Protein AF-A0A966UY23-F1 (afdb_monomer_lite)

Structure (mmCIF, N/CA/C/O backbone):
data_AF-A0A966UY23-F1
#
_entry.id   AF-A0A966UY23-F1
#
loop_
_atom_site.group_PDB
_atom_site.id
_atom_site.type_symbol
_atom_site.label_atom_id
_atom_site.label_alt_id
_atom_site.label_comp_id
_atom_site.label_asym_id
_atom_site.label_entity_id
_atom_site.label_seq_id
_atom_site.pdbx_PDB_ins_code
_atom_site.Cartn_x
_atom_site.Cartn_y
_atom_site.Cartn_z
_atom_site.occupancy
_atom_site.B_iso_or_equiv
_atom_site.auth_seq_id
_atom_site.auth_comp_id
_atom_site.auth_asym_id
_atom_site.auth_atom_id
_atom_site.pdbx_PDB_model_num
ATOM 1 N N . MET A 1 1 ? -28.744 0.897 5.038 1.00 55.47 1 MET A N 1
ATOM 2 C CA . MET A 1 1 ? -27.790 0.365 4.036 1.00 55.47 1 MET A CA 1
ATOM 3 C C . MET A 1 1 ? -27.304 -0.983 4.530 1.00 55.47 1 MET A C 1
ATOM 5 O O . MET A 1 1 ? -26.887 -1.058 5.676 1.00 55.47 1 MET A O 1
ATOM 9 N N . ASP A 1 2 ? -27.414 -2.022 3.710 1.00 73.69 2 ASP A N 1
ATOM 10 C CA . ASP A 1 2 ? -27.136 -3.408 4.100 1.00 73.69 2 ASP A CA 1
ATOM 11 C C . ASP A 1 2 ? -25.630 -3.644 4.362 1.00 73.69 2 ASP A C 1
ATOM 13 O O . ASP A 1 2 ? -24.784 -3.240 3.555 1.00 73.69 2 ASP A O 1
ATOM 17 N N . LEU A 1 3 ? -25.277 -4.274 5.489 1.00 68.62 3 LEU A N 1
ATOM 18 C CA . LEU A 1 3 ? -23.884 -4.509 5.913 1.00 68.62 3 LEU A CA 1
ATOM 19 C C . LEU A 1 3 ? -23.113 -5.350 4.887 1.00 68.62 3 LEU A C 1
ATOM 21 O O . LEU A 1 3 ? -21.914 -5.148 4.682 1.00 68.62 3 LEU A O 1
ATOM 25 N N . ALA A 1 4 ? -23.808 -6.263 4.204 1.00 74.50 4 ALA A N 1
ATOM 26 C CA . ALA A 1 4 ? -23.240 -7.068 3.129 1.00 74.50 4 ALA A CA 1
ATOM 27 C C . ALA A 1 4 ? -22.747 -6.196 1.962 1.00 74.50 4 ALA A C 1
ATOM 29 O O . ALA A 1 4 ? -21.647 -6.405 1.451 1.00 74.50 4 ALA A O 1
ATOM 30 N N . HIS A 1 5 ? -23.506 -5.163 1.590 1.00 78.25 5 HIS A N 1
ATOM 31 C CA . HIS A 1 5 ? -23.166 -4.284 0.469 1.00 78.25 5 HIS A CA 1
ATOM 32 C C . HIS A 1 5 ? -21.881 -3.495 0.721 1.00 78.25 5 HIS A C 1
ATOM 34 O O . HIS A 1 5 ? -21.028 -3.380 -0.155 1.00 78.25 5 HIS A O 1
ATOM 40 N N . HIS A 1 6 ? -21.698 -2.989 1.944 1.00 83.62 6 HIS A N 1
ATOM 41 C CA . HIS A 1 6 ? -20.474 -2.278 2.319 1.00 83.62 6 HIS A CA 1
ATOM 42 C C . HIS A 1 6 ? -19.239 -3.193 2.257 1.00 83.62 6 HIS A C 1
ATOM 44 O O . HIS A 1 6 ? -18.178 -2.771 1.797 1.00 83.62 6 HIS A O 1
ATOM 50 N N . ARG A 1 7 ? -19.372 -4.451 2.694 1.00 88.75 7 ARG A N 1
ATOM 51 C CA . ARG A 1 7 ? -18.284 -5.441 2.668 1.00 88.75 7 ARG A CA 1
ATOM 52 C C . ARG A 1 7 ? -17.839 -5.754 1.242 1.00 88.75 7 ARG A C 1
ATOM 54 O O . ARG A 1 7 ? -16.649 -5.698 0.941 1.00 88.75 7 ARG A O 1
ATOM 61 N N . TRP A 1 8 ? -18.775 -6.058 0.349 1.00 91.06 8 TRP A N 1
ATOM 62 C CA . TRP A 1 8 ? -18.438 -6.391 -1.037 1.00 91.06 8 TRP A CA 1
ATOM 63 C C . TRP A 1 8 ? -17.900 -5.191 -1.818 1.00 91.06 8 TRP A C 1
ATOM 65 O O . TRP A 1 8 ? -16.987 -5.351 -2.623 1.00 91.06 8 TRP A O 1
ATOM 75 N N . ARG A 1 9 ? -18.378 -3.979 -1.514 1.00 92.88 9 ARG A N 1
ATOM 76 C CA . ARG A 1 9 ? -17.820 -2.740 -2.072 1.00 92.88 9 ARG A CA 1
ATOM 77 C C . ARG A 1 9 ? -16.347 -2.552 -1.717 1.00 92.88 9 ARG A C 1
ATOM 79 O O . ARG A 1 9 ? -15.557 -2.290 -2.616 1.00 92.88 9 ARG A O 1
ATOM 86 N N . SER A 1 10 ? -15.959 -2.708 -0.446 1.00 92.62 10 SER A N 1
ATOM 87 C CA . SER A 1 10 ? -14.547 -2.554 -0.059 1.00 92.62 10 SER A CA 1
ATOM 88 C C . SER A 1 10 ? -13.659 -3.618 -0.705 1.00 92.62 10 SER A C 1
ATOM 90 O O . SER A 1 10 ? -12.599 -3.284 -1.219 1.00 92.62 10 SER A O 1
ATOM 92 N N . ALA A 1 11 ? -14.128 -4.871 -0.762 1.00 94.38 11 ALA A N 1
ATOM 93 C CA . ALA A 1 11 ? -13.404 -5.958 -1.419 1.00 94.38 11 ALA A CA 1
ATOM 94 C C . ALA A 1 11 ? -13.188 -5.694 -2.918 1.00 94.38 11 ALA A C 1
ATOM 96 O O . ALA A 1 11 ? -12.072 -5.834 -3.410 1.00 94.38 11 ALA A O 1
ATOM 97 N N . GLY A 1 12 ? -14.238 -5.273 -3.632 1.00 95.62 12 GLY A N 1
ATOM 98 C CA . GLY A 1 12 ? -14.154 -4.949 -5.056 1.00 95.62 12 GLY A CA 1
ATOM 99 C C . GLY A 1 12 ? -13.216 -3.775 -5.340 1.00 95.62 12 GLY A C 1
ATOM 100 O O . GLY A 1 12 ? -12.398 -3.863 -6.252 1.00 95.62 12 GLY A O 1
ATOM 101 N N . LEU A 1 13 ? -13.280 -2.709 -4.532 1.00 96.00 13 LEU A N 1
ATOM 102 C CA . LEU A 1 13 ? -12.365 -1.567 -4.652 1.00 96.00 13 LEU A CA 1
ATOM 103 C C . LEU A 1 13 ? -10.912 -1.970 -4.390 1.00 96.00 13 LEU A C 1
ATOM 105 O O . LEU A 1 13 ? -10.030 -1.562 -5.136 1.00 96.00 13 LEU A O 1
ATOM 109 N N . TYR A 1 14 ? -10.666 -2.782 -3.363 1.00 95.62 14 TYR A N 1
ATOM 110 C CA . TYR A 1 14 ? -9.330 -3.267 -3.032 1.00 95.62 14 TYR A CA 1
ATOM 111 C C . TYR A 1 14 ? -8.746 -4.147 -4.147 1.00 95.62 14 TYR A C 1
ATOM 113 O O . TYR A 1 14 ? -7.682 -3.827 -4.671 1.00 95.62 14 TYR A O 1
ATOM 121 N N . ILE A 1 15 ? -9.462 -5.193 -4.579 1.00 95.31 15 ILE A N 1
ATOM 122 C CA . ILE A 1 15 ? -9.005 -6.081 -5.664 1.00 95.31 15 ILE A CA 1
ATOM 123 C C . ILE A 1 15 ? -8.793 -5.281 -6.955 1.00 95.31 15 ILE A C 1
ATOM 125 O O . ILE A 1 15 ? -7.756 -5.414 -7.602 1.00 95.31 15 ILE A O 1
ATOM 129 N N . GLY A 1 16 ? -9.748 -4.418 -7.316 1.00 95.12 16 GLY A N 1
ATOM 130 C CA . GLY A 1 16 ? -9.650 -3.576 -8.505 1.00 95.12 16 GLY A CA 1
ATOM 131 C C . GLY A 1 16 ? -8.449 -2.631 -8.465 1.00 95.12 16 GLY A C 1
ATOM 132 O O . GLY A 1 16 ? -7.756 -2.497 -9.469 1.00 95.12 16 GLY A O 1
ATOM 133 N N . ALA A 1 17 ? -8.157 -2.026 -7.311 1.00 94.75 17 ALA A N 1
ATOM 134 C CA . ALA A 1 17 ? -6.999 -1.153 -7.141 1.00 94.75 17 ALA A CA 1
ATOM 135 C C . ALA A 1 17 ? -5.671 -1.919 -7.266 1.00 94.75 17 ALA A C 1
ATOM 137 O O . ALA A 1 17 ? -4.762 -1.447 -7.945 1.00 94.75 17 ALA A O 1
ATOM 138 N N . VAL A 1 18 ? -5.569 -3.120 -6.683 1.00 92.56 18 VAL A N 1
ATOM 139 C CA . VAL A 1 18 ? -4.382 -3.983 -6.823 1.00 92.56 18 VAL A CA 1
ATOM 140 C C . VAL A 1 18 ? -4.138 -4.341 -8.290 1.00 92.56 18 VAL A C 1
ATOM 142 O O . VAL A 1 18 ? -3.012 -4.221 -8.777 1.00 92.56 18 VAL A O 1
ATOM 145 N N . VAL A 1 19 ? -5.184 -4.744 -9.013 1.00 91.31 19 VAL A N 1
ATOM 146 C CA . VAL A 1 19 ? -5.084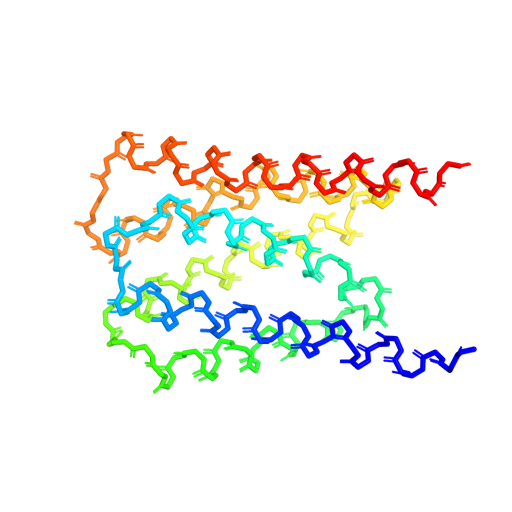 -5.077 -10.442 1.00 91.31 19 VAL A CA 1
ATOM 147 C C . VAL A 1 19 ? -4.703 -3.845 -11.262 1.00 91.31 19 VAL A C 1
ATOM 149 O O . VAL A 1 19 ? -3.785 -3.918 -12.077 1.00 91.31 19 VAL A O 1
ATOM 152 N N . LEU A 1 20 ? -5.352 -2.705 -11.008 1.00 92.31 20 LEU A N 1
ATOM 153 C CA . LEU A 1 20 ? -5.067 -1.439 -11.681 1.00 92.31 20 LEU A CA 1
ATOM 154 C C . LEU A 1 20 ? -3.598 -1.042 -11.535 1.00 92.31 20 LEU A C 1
ATOM 156 O O . LEU A 1 20 ? -2.978 -0.669 -12.523 1.00 92.31 20 LEU A O 1
ATOM 160 N N . VAL A 1 21 ? -3.038 -1.138 -10.329 1.00 91.19 21 VAL A N 1
ATOM 161 C CA . VAL A 1 21 ? -1.634 -0.796 -10.081 1.00 91.19 21 VAL A CA 1
ATOM 162 C C . VAL A 1 21 ? -0.694 -1.730 -10.832 1.00 91.19 21 VAL A C 1
ATOM 164 O O . VAL A 1 21 ? 0.218 -1.250 -11.494 1.00 91.19 21 VAL A O 1
ATOM 167 N N . ASN A 1 22 ? -0.906 -3.047 -10.770 1.00 87.69 22 ASN A N 1
ATOM 168 C CA . ASN A 1 22 ? -0.007 -4.011 -11.417 1.00 87.69 22 ASN A CA 1
ATOM 169 C C . ASN A 1 22 ? -0.043 -3.902 -12.950 1.00 87.69 22 ASN A C 1
ATOM 171 O O . ASN A 1 22 ? 0.999 -3.947 -13.611 1.00 87.69 22 ASN A O 1
ATOM 175 N N . VAL A 1 23 ? -1.234 -3.712 -13.521 1.00 87.19 23 VAL A N 1
ATOM 176 C CA . VAL A 1 23 ? -1.402 -3.467 -14.959 1.00 87.19 23 VAL A CA 1
ATOM 177 C C . VAL A 1 23 ? -0.827 -2.101 -15.337 1.00 87.19 23 VAL A C 1
ATOM 179 O O . VAL A 1 23 ? -0.069 -2.001 -16.298 1.00 87.19 23 VAL A O 1
ATOM 182 N N . GLY A 1 24 ? -1.121 -1.058 -14.560 1.00 88.69 24 GLY A N 1
ATOM 183 C CA . GLY A 1 24 ? -0.621 0.299 -14.773 1.00 88.69 24 GLY A CA 1
ATOM 184 C C . GLY A 1 24 ? 0.904 0.379 -14.769 1.00 88.69 24 GLY A C 1
ATOM 185 O O . GLY A 1 24 ? 1.489 0.927 -15.702 1.00 88.69 24 GLY A O 1
ATOM 186 N N . PHE A 1 25 ? 1.556 -0.250 -13.787 1.00 86.12 25 PHE A N 1
ATOM 187 C CA . PHE A 1 25 ? 3.014 -0.384 -13.740 1.00 86.12 25 PHE A CA 1
ATOM 188 C C . PHE A 1 25 ? 3.571 -1.125 -14.953 1.00 86.12 25 PHE A C 1
ATOM 190 O O . PHE A 1 25 ? 4.595 -0.721 -15.493 1.00 86.12 25 PHE A O 1
ATOM 197 N N . SER A 1 26 ? 2.898 -2.191 -15.396 1.00 84.38 26 SER A N 1
ATOM 198 C CA . SER A 1 26 ? 3.335 -2.971 -16.559 1.00 84.38 26 SER A CA 1
ATOM 199 C C . SER A 1 26 ? 3.242 -2.171 -17.864 1.00 84.38 26 SER A C 1
ATOM 201 O O . SER A 1 26 ? 4.089 -2.329 -18.738 1.00 84.38 26 SER A O 1
ATOM 203 N N . LEU A 1 27 ? 2.226 -1.312 -18.001 1.00 87.50 27 LEU A N 1
ATOM 204 C CA . LEU A 1 27 ? 1.985 -0.508 -19.203 1.00 87.50 27 LEU A CA 1
ATOM 205 C C . LEU A 1 27 ? 2.747 0.822 -19.210 1.00 87.50 27 LEU A C 1
ATOM 207 O O . LEU A 1 27 ? 3.014 1.382 -20.271 1.00 87.50 27 LEU A O 1
ATOM 211 N N . SER A 1 28 ? 3.028 1.393 -18.042 1.00 90.06 28 SER A N 1
ATOM 212 C CA . SER A 1 28 ? 3.625 2.727 -17.916 1.00 90.06 28 SER A CA 1
ATOM 213 C C . SER A 1 28 ? 4.573 2.811 -16.715 1.00 90.06 28 SER A C 1
ATOM 215 O O . SER A 1 28 ? 4.330 3.608 -15.802 1.00 90.06 28 SER A O 1
ATOM 217 N N . PRO A 1 29 ? 5.663 2.020 -16.697 1.00 85.69 29 PRO A N 1
ATOM 218 C CA . PRO A 1 29 ? 6.616 1.982 -15.584 1.00 85.69 29 PRO A CA 1
ATOM 219 C C . PRO A 1 29 ? 7.301 3.334 -15.329 1.00 85.69 29 PRO A C 1
ATOM 221 O O . PRO A 1 29 ? 7.671 3.640 -14.201 1.00 85.69 29 PRO A O 1
ATOM 224 N N . GLN A 1 30 ? 7.404 4.194 -16.347 1.00 88.31 30 GLN A N 1
ATOM 225 C CA . GLN A 1 30 ? 7.932 5.557 -16.232 1.00 88.31 30 GLN A CA 1
ATOM 226 C C . GLN A 1 30 ? 7.115 6.473 -15.301 1.00 88.31 30 GLN A C 1
ATOM 228 O O . GLN A 1 30 ? 7.602 7.524 -14.890 1.00 88.31 30 GLN A O 1
ATOM 233 N N . LEU A 1 31 ? 5.880 6.091 -14.957 1.00 91.00 31 LEU A N 1
ATOM 234 C CA . LEU A 1 31 ? 5.014 6.813 -14.021 1.00 91.00 31 LEU A CA 1
ATOM 235 C C . LEU A 1 31 ? 5.071 6.225 -12.599 1.00 91.00 31 LEU A C 1
ATOM 237 O O . LEU A 1 31 ? 4.091 6.309 -11.863 1.00 91.00 31 LEU A O 1
ATOM 241 N N . ASP A 1 32 ? 6.204 5.640 -12.196 1.00 86.81 32 ASP A N 1
ATOM 242 C CA . ASP A 1 32 ? 6.402 5.011 -10.876 1.00 86.81 32 ASP A CA 1
ATOM 243 C C . ASP A 1 32 ? 5.930 5.879 -9.696 1.00 86.81 32 ASP A C 1
ATOM 245 O O . ASP A 1 32 ? 5.267 5.383 -8.787 1.00 86.81 32 ASP A O 1
ATOM 249 N N . TRP A 1 33 ? 6.187 7.189 -9.733 1.00 88.31 33 TRP A N 1
ATOM 250 C CA . TRP A 1 33 ? 5.739 8.118 -8.691 1.00 88.31 33 TRP A CA 1
ATOM 251 C C . TRP A 1 33 ? 4.208 8.127 -8.530 1.00 88.31 33 TRP A C 1
ATOM 253 O O . TRP A 1 33 ? 3.697 8.164 -7.410 1.00 88.31 33 TRP A O 1
ATOM 263 N N . LEU A 1 34 ? 3.468 8.061 -9.643 1.00 93.56 34 LEU A N 1
ATOM 264 C CA . LEU A 1 34 ? 2.008 8.044 -9.660 1.00 93.56 34 LEU A CA 1
ATOM 265 C C . LEU A 1 34 ? 1.506 6.693 -9.169 1.00 93.56 34 LEU A C 1
ATOM 267 O O . LEU A 1 34 ? 0.635 6.632 -8.304 1.00 93.56 34 LEU A O 1
ATOM 271 N N . TRP A 1 35 ? 2.075 5.606 -9.684 1.00 92.50 35 TRP A N 1
ATOM 272 C CA . TRP A 1 35 ? 1.671 4.273 -9.264 1.00 92.50 35 TRP A CA 1
ATOM 273 C C . TRP A 1 35 ? 1.981 4.025 -7.791 1.00 92.50 35 TRP A C 1
ATOM 275 O O . TRP A 1 35 ? 1.154 3.444 -7.097 1.00 92.50 35 TRP A O 1
ATOM 285 N N . SER A 1 36 ? 3.086 4.555 -7.269 1.00 94.06 36 SER A N 1
ATOM 286 C CA . SER A 1 36 ? 3.415 4.511 -5.844 1.00 94.06 36 SER A CA 1
ATOM 287 C C . SER A 1 36 ? 2.410 5.283 -4.976 1.00 94.06 36 SER A C 1
ATOM 289 O O . SER A 1 36 ? 2.073 4.809 -3.891 1.00 94.06 36 SER A O 1
ATOM 291 N N . LEU A 1 37 ? 1.848 6.408 -5.443 1.00 94.94 37 LEU A N 1
ATOM 292 C CA . LEU A 1 37 ? 0.727 7.068 -4.747 1.00 94.94 37 LEU A CA 1
ATOM 293 C C . LEU A 1 37 ? -0.502 6.151 -4.682 1.00 94.94 37 LEU A C 1
ATOM 295 O O . LEU A 1 37 ? -1.137 6.030 -3.632 1.00 94.94 37 LEU A O 1
ATOM 299 N N . VAL A 1 38 ? -0.823 5.477 -5.791 1.00 95.38 38 VAL A N 1
ATOM 300 C CA . VAL A 1 38 ? -1.956 4.543 -5.851 1.00 95.38 38 VAL A CA 1
ATOM 301 C C . VAL A 1 38 ? -1.704 3.319 -4.966 1.00 95.38 38 VAL A C 1
ATOM 303 O O . VAL A 1 38 ? -2.618 2.913 -4.252 1.00 95.38 38 VAL A O 1
ATOM 306 N N . VAL A 1 39 ? -0.477 2.785 -4.921 1.00 94.44 39 VAL A N 1
ATOM 307 C CA . VAL A 1 39 ? -0.085 1.713 -3.986 1.00 94.44 39 VAL A CA 1
ATOM 308 C C . VAL A 1 39 ? -0.318 2.154 -2.544 1.00 94.44 39 VAL A C 1
ATOM 310 O O . VAL A 1 39 ? -0.910 1.407 -1.775 1.00 94.44 39 VAL A O 1
ATOM 313 N N . GLY A 1 40 ? 0.052 3.382 -2.171 1.00 94.56 40 GLY A N 1
ATOM 314 C CA . GLY A 1 40 ? -0.266 3.906 -0.840 1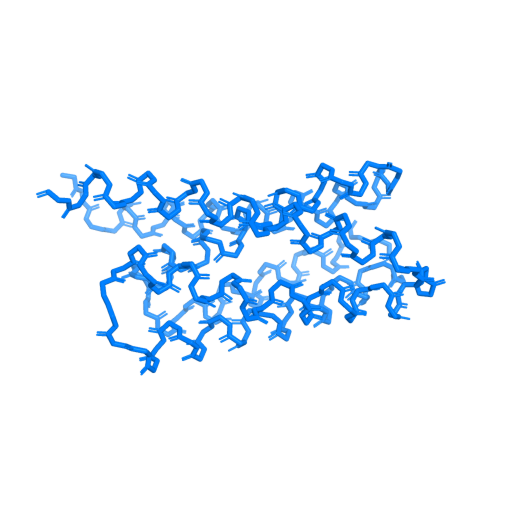.00 94.56 40 GLY A CA 1
ATOM 315 C C . GLY A 1 40 ? -1.771 3.879 -0.549 1.00 94.56 40 GLY A C 1
ATOM 316 O O . GLY A 1 40 ? -2.189 3.485 0.535 1.00 94.56 40 GLY A O 1
ATOM 317 N N . GLY A 1 41 ? -2.603 4.207 -1.540 1.00 95.62 41 GLY A N 1
ATOM 318 C CA . GLY A 1 41 ? -4.056 4.043 -1.457 1.00 95.62 41 GLY A CA 1
ATOM 319 C C . GLY A 1 41 ? -4.514 2.584 -1.317 1.00 95.62 41 GLY A C 1
ATOM 320 O O . GLY A 1 41 ? -5.454 2.318 -0.569 1.00 95.62 41 GLY A O 1
ATOM 321 N N . VAL A 1 42 ? -3.848 1.637 -1.984 1.00 95.50 42 VAL A N 1
ATOM 322 C CA . VAL A 1 42 ? -4.104 0.190 -1.861 1.00 95.50 42 VAL A CA 1
ATOM 323 C C . VAL A 1 42 ? -3.853 -0.285 -0.428 1.00 95.50 42 VAL A C 1
ATOM 325 O O . VAL A 1 42 ? -4.742 -0.919 0.138 1.00 95.50 42 VAL A O 1
ATOM 328 N N . LEU A 1 43 ? -2.724 0.094 0.184 1.00 93.94 43 LEU A N 1
ATOM 329 C CA . LEU A 1 43 ? -2.385 -0.235 1.582 1.00 93.94 43 LEU A CA 1
ATOM 330 C C . LEU A 1 43 ? -3.425 0.325 2.577 1.00 93.94 43 LEU A C 1
ATOM 332 O O . LEU A 1 43 ? -3.731 -0.275 3.603 1.00 93.94 43 LEU A O 1
ATOM 336 N N . VAL A 1 44 ? -4.063 1.452 2.252 1.00 95.19 44 VAL A N 1
ATOM 337 C CA . VAL A 1 44 ? -5.169 1.986 3.061 1.00 95.19 44 VAL A CA 1
ATOM 338 C C . VAL A 1 44 ? -6.491 1.249 2.806 1.00 95.19 44 VAL A C 1
ATOM 340 O O . VAL A 1 44 ? -7.221 0.920 3.745 1.00 95.19 44 VAL A O 1
ATOM 343 N N . LEU A 1 45 ? -6.840 0.985 1.540 1.00 95.19 45 LEU A N 1
ATOM 344 C CA . LEU A 1 45 ? -8.048 0.231 1.163 1.00 95.19 45 LEU A CA 1
ATOM 345 C C . LEU A 1 45 ? -8.052 -1.172 1.761 1.00 95.19 45 LEU A C 1
ATOM 347 O O . LEU A 1 45 ? -9.102 -1.721 2.105 1.00 95.19 45 LEU A O 1
ATOM 351 N N . ARG A 1 46 ? -6.864 -1.727 1.906 1.00 94.62 46 ARG A N 1
ATOM 352 C CA . ARG A 1 46 ? -6.577 -2.956 2.604 1.00 94.62 46 ARG A CA 1
ATOM 353 C C . ARG A 1 46 ? -7.040 -2.928 4.058 1.00 94.62 46 ARG A C 1
ATOM 355 O O . ARG A 1 46 ? -7.802 -3.807 4.460 1.00 94.62 46 ARG A O 1
ATOM 362 N N . ASP A 1 47 ? -6.705 -1.890 4.823 1.00 94.38 47 ASP A N 1
ATOM 363 C CA . ASP A 1 47 ? -7.140 -1.762 6.222 1.00 94.38 47 ASP A CA 1
ATOM 364 C C . ASP A 1 47 ? -8.650 -1.547 6.323 1.00 94.38 47 ASP A C 1
ATOM 366 O O . ASP A 1 47 ? -9.323 -2.121 7.185 1.00 94.38 47 ASP A O 1
ATOM 370 N N . VAL A 1 48 ? -9.216 -0.772 5.392 1.00 94.00 48 VAL A N 1
ATOM 371 C CA . VAL A 1 48 ? -10.673 -0.615 5.251 1.00 94.00 48 VAL A CA 1
ATOM 372 C C . VAL A 1 48 ? -11.340 -1.968 4.988 1.00 94.00 48 VAL A C 1
ATOM 374 O O . VAL A 1 48 ? -12.393 -2.266 5.557 1.00 94.00 48 VAL A O 1
ATOM 377 N N . THR A 1 49 ? -10.724 -2.808 4.159 1.00 95.31 49 THR A N 1
ATOM 378 C CA . THR A 1 49 ? -11.230 -4.140 3.828 1.00 95.31 49 THR A CA 1
ATOM 379 C C . THR A 1 49 ? -11.063 -5.100 5.002 1.00 95.31 49 THR A C 1
ATOM 381 O O . THR A 1 49 ? -12.016 -5.799 5.335 1.00 95.31 49 THR A O 1
ATOM 384 N N . GLN A 1 50 ? -9.929 -5.095 5.716 1.00 95.19 50 GLN A N 1
ATOM 385 C CA . GLN A 1 50 ? -9.770 -5.868 6.955 1.00 95.19 50 GLN A CA 1
ATOM 386 C C . GLN A 1 50 ? -10.775 -5.447 8.026 1.00 95.19 50 GLN A C 1
ATOM 388 O O . GLN A 1 50 ? -11.302 -6.303 8.735 1.00 95.19 50 GLN A O 1
ATOM 393 N N . ARG A 1 51 ? -11.125 -4.165 8.124 1.00 92.81 51 ARG A N 1
ATOM 394 C CA . ARG A 1 51 ? -12.167 -3.719 9.054 1.00 92.81 51 ARG A CA 1
ATOM 395 C C . ARG A 1 51 ? -13.528 -4.364 8.775 1.00 92.81 51 ARG A C 1
ATOM 397 O O . ARG A 1 51 ? -14.265 -4.631 9.718 1.00 92.81 51 ARG A O 1
ATOM 404 N N . SER A 1 52 ? -13.869 -4.602 7.508 1.00 92.81 52 SER A N 1
ATOM 405 C CA . SER A 1 52 ? -15.176 -5.134 7.100 1.00 92.81 52 SER A CA 1
ATOM 406 C C . SER A 1 52 ? -15.194 -6.663 6.910 1.00 92.81 52 SER A C 1
ATOM 408 O O . SER A 1 52 ? -16.247 -7.289 7.052 1.00 92.81 52 SER A O 1
ATOM 410 N N . TRP A 1 53 ? -14.047 -7.286 6.627 1.00 93.81 53 TRP A N 1
ATOM 411 C CA . TRP A 1 53 ? -13.902 -8.730 6.383 1.00 93.81 53 TRP A CA 1
ATOM 412 C C . TRP A 1 53 ? -13.126 -9.494 7.461 1.00 93.81 53 TRP A C 1
ATOM 414 O O . TRP A 1 53 ? -13.143 -10.729 7.463 1.00 93.81 53 TRP A O 1
ATOM 424 N N . GLY A 1 54 ? -12.461 -8.798 8.381 1.00 93.19 54 GLY A N 1
ATOM 425 C CA . GLY A 1 54 ? -11.544 -9.403 9.342 1.00 93.19 54 GLY A CA 1
ATOM 426 C C . GLY A 1 54 ? -10.408 -10.151 8.638 1.00 93.19 54 GLY A C 1
ATOM 427 O O . GLY A 1 54 ? -9.906 -9.731 7.600 1.00 93.19 54 GLY A O 1
ATOM 428 N N . HIS A 1 55 ? -10.036 -11.313 9.172 1.00 93.94 55 HIS A N 1
ATOM 429 C CA . HIS A 1 55 ? -8.955 -12.155 8.642 1.00 93.94 55 HIS A CA 1
ATOM 430 C C . HIS A 1 55 ? -9.192 -12.667 7.213 1.00 93.94 55 HIS A C 1
ATOM 432 O O . HIS A 1 55 ? -8.243 -13.024 6.520 1.00 93.94 55 HIS A O 1
ATOM 438 N N . ARG A 1 56 ? -10.445 -12.668 6.733 1.00 93.62 56 ARG A N 1
ATOM 439 C CA . ARG A 1 56 ? -10.776 -13.112 5.369 1.00 93.62 56 ARG A CA 1
ATOM 440 C C . ARG A 1 56 ? -10.198 -12.194 4.287 1.00 93.62 56 ARG A C 1
ATOM 442 O O . ARG A 1 56 ? -10.146 -12.611 3.136 1.00 93.62 56 ARG A O 1
ATOM 449 N N . THR A 1 57 ? -9.717 -11.000 4.637 1.00 93.06 57 THR A N 1
ATOM 450 C CA . THR A 1 57 ? -8.966 -10.133 3.714 1.00 93.06 57 THR A CA 1
ATOM 451 C C . THR A 1 57 ? -7.727 -10.817 3.144 1.00 93.06 57 THR A C 1
ATOM 453 O O . THR A 1 57 ? -7.403 -10.572 1.991 1.00 93.06 57 THR A O 1
ATOM 456 N N . LEU A 1 58 ? -7.107 -11.760 3.866 1.00 92.19 58 LEU A N 1
ATOM 457 C CA . LEU A 1 58 ? -5.998 -12.555 3.327 1.00 92.19 58 LEU A CA 1
ATOM 458 C C . LEU A 1 58 ? -6.417 -13.389 2.104 1.00 92.19 58 LEU A C 1
ATOM 460 O O . LEU A 1 58 ? -5.646 -13.530 1.162 1.00 92.19 58 LEU A O 1
ATOM 464 N N . LEU A 1 59 ? -7.657 -13.893 2.059 1.00 93.75 59 LEU A N 1
ATOM 465 C CA . LEU A 1 59 ? -8.170 -14.580 0.866 1.00 93.75 59 LEU A CA 1
ATOM 466 C C . LEU A 1 59 ? -8.365 -13.601 -0.298 1.00 93.75 59 LEU A C 1
ATOM 468 O O . LEU A 1 59 ? -8.054 -13.935 -1.437 1.00 93.75 59 LEU A O 1
ATOM 472 N N . LEU A 1 60 ? -8.844 -12.384 -0.014 1.00 94.25 60 LEU A N 1
ATOM 473 C CA . LEU A 1 60 ? -8.999 -11.333 -1.026 1.00 94.25 60 LEU A CA 1
ATOM 474 C C . LEU A 1 60 ? -7.640 -10.889 -1.588 1.00 94.25 60 LEU A C 1
ATOM 476 O O . LEU A 1 60 ? -7.533 -10.693 -2.795 1.00 94.25 60 LEU A O 1
ATOM 480 N N . MET A 1 61 ? -6.609 -10.800 -0.740 1.00 92.25 61 MET A N 1
ATOM 481 C CA . MET A 1 61 ? -5.218 -10.572 -1.146 1.00 92.25 61 MET A CA 1
ATOM 482 C C . MET A 1 61 ? -4.759 -11.646 -2.133 1.00 92.25 61 MET A C 1
ATOM 484 O O . MET A 1 61 ? -4.255 -11.312 -3.201 1.00 92.25 61 MET A O 1
ATOM 488 N N . LEU A 1 62 ? -4.944 -12.931 -1.803 1.00 91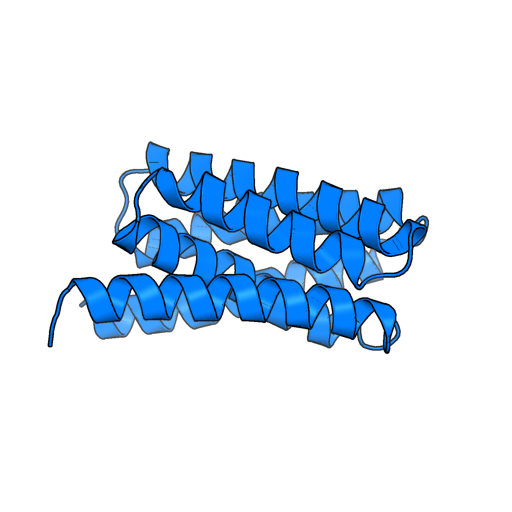.62 62 LEU A N 1
ATOM 489 C CA . LEU A 1 62 ? -4.522 -14.031 -2.676 1.00 91.62 62 LEU A CA 1
ATOM 490 C C . LEU A 1 62 ? -5.241 -13.993 -4.029 1.00 91.62 62 LEU A C 1
ATOM 492 O O . LEU A 1 62 ? -4.613 -14.205 -5.064 1.00 91.62 62 LEU A O 1
ATOM 496 N N . VAL A 1 63 ? -6.538 -13.672 -4.036 1.00 93.62 63 VAL A N 1
ATOM 497 C CA . VAL A 1 63 ? -7.308 -13.482 -5.274 1.00 93.62 63 VAL A CA 1
ATOM 498 C C . VAL A 1 63 ? -6.753 -12.313 -6.090 1.00 93.62 63 VAL A C 1
ATOM 500 O O . VAL A 1 63 ? -6.514 -12.470 -7.286 1.00 93.62 63 VAL A O 1
ATOM 503 N N . ALA A 1 64 ? -6.508 -11.161 -5.463 1.00 91.44 64 ALA A N 1
ATOM 504 C CA . ALA A 1 64 ? -5.955 -9.992 -6.139 1.00 91.44 64 ALA A CA 1
ATOM 505 C C . ALA A 1 64 ? -4.567 -10.280 -6.734 1.00 91.44 64 ALA A C 1
ATOM 507 O O . ALA A 1 64 ? -4.326 -9.982 -7.902 1.00 91.44 64 ALA A O 1
ATOM 508 N N . ALA A 1 65 ? -3.688 -10.929 -5.966 1.00 88.06 65 ALA A N 1
ATOM 509 C CA . ALA A 1 65 ? -2.359 -11.334 -6.412 1.00 88.06 65 ALA A CA 1
ATOM 510 C C . ALA A 1 65 ? -2.425 -12.318 -7.592 1.00 88.06 65 ALA A C 1
ATOM 512 O O . ALA A 1 65 ? -1.701 -12.147 -8.572 1.00 88.06 65 ALA A O 1
ATOM 513 N N . ALA A 1 66 ? -3.324 -13.307 -7.545 1.00 89.12 66 ALA A N 1
ATOM 514 C CA . ALA A 1 66 ? -3.503 -14.276 -8.625 1.00 89.12 66 ALA A CA 1
ATOM 515 C C . ALA A 1 66 ? -3.991 -13.622 -9.929 1.00 89.12 66 ALA A C 1
ATOM 517 O O . ALA A 1 66 ? -3.492 -13.955 -11.006 1.00 89.12 66 ALA A O 1
ATOM 518 N N . ILE A 1 67 ? -4.935 -12.677 -9.843 1.00 89.75 67 ILE A N 1
ATOM 519 C CA . ILE A 1 67 ? -5.416 -11.922 -11.010 1.00 89.75 67 ILE A CA 1
ATOM 520 C C . ILE A 1 67 ? -4.288 -11.049 -11.568 1.00 89.75 67 ILE A C 1
ATOM 522 O O . ILE A 1 67 ? -4.014 -11.100 -12.765 1.00 89.75 67 ILE A O 1
ATOM 526 N N . SER A 1 68 ? -3.596 -10.295 -10.712 1.00 84.44 68 SER A N 1
ATOM 527 C CA . SER A 1 68 ? -2.481 -9.438 -11.124 1.00 84.44 68 SER A CA 1
ATOM 528 C C . SER A 1 68 ? -1.354 -10.222 -11.794 1.00 84.44 68 SER A C 1
ATOM 530 O O . SER A 1 68 ? -0.861 -9.802 -12.838 1.00 84.44 68 SER A O 1
ATOM 532 N N . TYR A 1 69 ? -0.992 -11.390 -11.255 1.00 82.50 69 TYR A N 1
ATOM 533 C CA . TYR A 1 69 ? 0.044 -12.254 -11.826 1.00 82.50 69 TYR A CA 1
ATOM 534 C C . TYR A 1 69 ? -0.290 -12.711 -13.253 1.00 82.50 69 TYR A C 1
ATOM 536 O O . TYR A 1 69 ? 0.599 -12.832 -14.089 1.00 82.50 69 TYR A O 1
ATOM 544 N N . ARG A 1 70 ? -1.574 -12.940 -13.558 1.00 84.19 70 ARG A N 1
ATOM 545 C CA . ARG A 1 70 ? -2.022 -13.325 -14.906 1.00 84.19 70 ARG A CA 1
ATOM 546 C C . ARG A 1 70 ? -1.966 -12.184 -15.922 1.00 84.19 70 ARG A C 1
ATOM 548 O O . ARG A 1 70 ? -1.936 -12.470 -17.114 1.00 84.19 70 ARG A O 1
ATOM 555 N N . LEU A 1 71 ? -2.008 -10.932 -15.469 1.00 80.69 71 LEU A N 1
ATOM 556 C CA . LEU A 1 71 ? -2.143 -9.754 -16.332 1.00 80.69 71 LEU A CA 1
ATOM 557 C C . LEU A 1 71 ? -0.834 -8.971 -16.515 1.00 80.69 71 LEU A C 1
ATOM 559 O O . LEU A 1 71 ? -0.710 -8.227 -17.484 1.00 80.69 71 LEU A O 1
ATOM 563 N N . ALA A 1 72 ? 0.123 -9.113 -15.599 1.00 72.06 72 ALA A N 1
ATOM 564 C CA . ALA A 1 72 ? 1.397 -8.398 -15.627 1.00 72.06 72 ALA A CA 1
ATOM 565 C C . ALA A 1 72 ? 2.507 -9.185 -16.358 1.00 72.06 72 ALA A C 1
ATOM 567 O O . ALA A 1 72 ? 2.431 -10.403 -16.523 1.00 72.06 72 ALA A O 1
ATOM 568 N N . SER A 1 73 ? 3.563 -8.491 -16.802 1.00 71.62 73 SER A N 1
ATOM 569 C CA . SER A 1 73 ? 4.730 -9.137 -17.428 1.00 71.62 73 SER A CA 1
ATOM 570 C C . SER A 1 73 ? 5.497 -9.999 -16.406 1.00 71.62 73 SER A C 1
ATOM 572 O O . SER A 1 73 ? 5.589 -9.595 -15.250 1.00 71.62 73 SER A O 1
ATOM 574 N N . PRO A 1 74 ? 6.091 -11.157 -16.768 1.00 73.62 74 PRO A N 1
ATOM 575 C CA . PRO A 1 74 ? 6.554 -12.152 -15.785 1.00 73.62 74 PRO A CA 1
ATOM 576 C C . PRO A 1 74 ? 7.529 -11.623 -14.724 1.00 73.62 74 PRO A C 1
ATOM 578 O O . PRO A 1 74 ? 7.449 -12.002 -13.557 1.00 73.62 74 PRO A O 1
ATOM 581 N N . GLN A 1 75 ? 8.439 -10.733 -15.121 1.00 75.44 75 GLN A N 1
ATOM 582 C CA . GLN A 1 75 ? 9.488 -10.221 -14.242 1.00 75.44 75 GLN A CA 1
ATOM 583 C C . GLN A 1 75 ? 8.973 -9.131 -13.290 1.00 75.44 75 GLN A C 1
ATOM 585 O O . GLN A 1 75 ? 9.221 -9.210 -12.087 1.00 75.44 75 GLN A O 1
ATOM 590 N N . LEU A 1 76 ? 8.200 -8.158 -13.793 1.00 74.31 76 LEU A N 1
ATOM 591 C CA . LEU A 1 76 ? 7.565 -7.146 -12.939 1.00 74.31 76 LEU A CA 1
ATOM 592 C C . LEU A 1 76 ? 6.459 -7.754 -12.075 1.00 74.31 76 LEU A C 1
ATOM 594 O O . LEU A 1 76 ? 6.357 -7.413 -10.903 1.00 74.31 76 LEU A O 1
ATOM 598 N N . ALA A 1 77 ? 5.686 -8.698 -12.617 1.00 75.00 77 ALA A N 1
ATOM 599 C CA . ALA A 1 77 ? 4.647 -9.412 -11.887 1.00 75.00 77 ALA A CA 1
ATOM 600 C C . ALA A 1 77 ? 5.213 -10.093 -10.643 1.00 75.00 77 ALA A C 1
ATOM 602 O O . ALA A 1 77 ? 4.626 -9.987 -9.572 1.00 75.00 77 ALA A O 1
ATOM 603 N N . LEU A 1 78 ? 6.362 -10.768 -10.764 1.00 81.94 78 LEU A N 1
ATOM 604 C CA . LEU A 1 78 ? 6.983 -11.444 -9.631 1.00 81.94 78 LEU A CA 1
ATOM 605 C C . LEU A 1 78 ? 7.498 -10.446 -8.585 1.00 81.94 78 LEU A C 1
ATOM 607 O O . LEU A 1 78 ? 7.268 -10.651 -7.393 1.00 81.94 78 LEU A O 1
ATOM 611 N N . ALA A 1 79 ? 8.150 -9.362 -9.018 1.00 87.62 79 ALA A N 1
ATOM 612 C CA . ALA A 1 79 ? 8.646 -8.318 -8.122 1.00 87.62 79 ALA A CA 1
ATOM 613 C C . ALA A 1 79 ? 7.502 -7.637 -7.355 1.00 87.62 79 ALA A C 1
ATOM 615 O O . ALA A 1 79 ? 7.521 -7.599 -6.124 1.00 87.62 79 ALA A O 1
ATOM 616 N N . SER A 1 80 ? 6.478 -7.164 -8.069 1.00 82.62 80 SER A N 1
ATOM 617 C CA . SER A 1 80 ? 5.312 -6.506 -7.480 1.00 82.62 80 SER A CA 1
ATOM 618 C C . SER A 1 80 ? 4.483 -7.458 -6.628 1.00 82.62 80 SER A C 1
ATOM 620 O O . SER A 1 80 ? 4.097 -7.076 -5.532 1.00 82.62 80 SER A O 1
ATOM 622 N N . ALA A 1 81 ? 4.246 -8.701 -7.063 1.00 84.06 81 ALA A N 1
ATOM 623 C CA . ALA A 1 81 ? 3.488 -9.668 -6.269 1.00 84.06 81 ALA A CA 1
ATOM 624 C C . ALA A 1 81 ? 4.221 -10.046 -4.978 1.00 84.06 81 ALA A C 1
ATOM 626 O O . ALA A 1 81 ? 3.589 -10.153 -3.933 1.00 84.06 81 ALA A O 1
ATOM 627 N N . THR A 1 82 ? 5.545 -10.216 -5.025 1.00 89.69 82 THR A N 1
ATOM 628 C CA . THR A 1 82 ? 6.334 -10.536 -3.826 1.00 89.69 82 THR A CA 1
ATOM 629 C C . THR A 1 82 ? 6.346 -9.363 -2.852 1.00 89.69 82 THR A C 1
ATOM 631 O O . THR A 1 82 ? 6.054 -9.553 -1.673 1.00 89.69 82 THR A O 1
ATOM 634 N N . ALA A 1 83 ? 6.632 -8.151 -3.341 1.00 92.31 83 ALA A N 1
ATOM 635 C CA . ALA A 1 83 ? 6.592 -6.938 -2.529 1.00 92.31 83 ALA A CA 1
ATOM 636 C C . ALA A 1 83 ? 5.213 -6.743 -1.884 1.00 92.31 83 ALA A C 1
ATOM 638 O O . ALA A 1 83 ? 5.130 -6.598 -0.666 1.00 92.31 83 ALA A O 1
ATOM 639 N N . PHE A 1 84 ? 4.154 -6.870 -2.687 1.00 90.00 84 PHE A N 1
ATOM 640 C CA . PHE A 1 84 ? 2.764 -6.760 -2.262 1.00 90.00 84 PHE A CA 1
ATOM 641 C C . PHE A 1 84 ? 2.382 -7.799 -1.206 1.00 90.00 84 PHE A C 1
ATOM 643 O O . PHE A 1 84 ? 1.836 -7.441 -0.174 1.00 90.00 84 PHE A O 1
ATOM 650 N N . LEU A 1 85 ? 2.673 -9.087 -1.416 1.00 91.06 85 LEU A N 1
ATOM 651 C CA . LEU A 1 85 ? 2.312 -10.131 -0.448 1.00 91.06 85 LEU A CA 1
ATOM 652 C C . LEU A 1 85 ? 3.011 -9.925 0.902 1.00 91.06 85 LEU A C 1
ATOM 654 O O . LEU A 1 85 ? 2.406 -10.146 1.956 1.00 91.06 85 LEU A O 1
ATOM 658 N N . VAL A 1 86 ? 4.275 -9.493 0.884 1.00 95.19 86 VAL A N 1
ATOM 659 C CA . VAL A 1 86 ? 5.023 -9.207 2.112 1.00 95.19 86 VAL A CA 1
ATOM 660 C C . VAL A 1 86 ? 4.468 -7.965 2.808 1.00 95.19 86 VAL A C 1
ATOM 662 O O . VAL A 1 86 ? 4.189 -8.021 4.007 1.00 95.19 86 VAL A O 1
ATOM 665 N N . SER A 1 87 ? 4.271 -6.864 2.080 1.00 93.56 87 SER A N 1
ATOM 666 C CA . SER A 1 87 ? 3.762 -5.608 2.640 1.00 93.56 87 SER A CA 1
ATOM 667 C C . SER A 1 87 ? 2.337 -5.750 3.182 1.00 93.56 87 SER A C 1
ATOM 669 O O . SER A 1 87 ? 2.049 -5.298 4.287 1.00 93.56 87 SER A O 1
ATOM 671 N N . GLU A 1 88 ? 1.490 -6.507 2.495 1.00 92.00 88 GLU A N 1
ATOM 672 C CA . GLU A 1 88 ? 0.127 -6.833 2.909 1.00 92.00 88 GLU A CA 1
ATOM 673 C C . GLU A 1 88 ? 0.082 -7.717 4.169 1.00 92.00 88 GLU A C 1
ATOM 675 O O . GLU A 1 88 ? -0.772 -7.539 5.041 1.00 92.00 88 GLU A O 1
ATOM 680 N N . THR A 1 89 ? 1.032 -8.647 4.317 1.00 94.44 89 THR A N 1
ATOM 681 C CA . THR A 1 89 ? 1.170 -9.461 5.538 1.00 94.44 89 THR A CA 1
ATOM 682 C C . THR A 1 89 ? 1.628 -8.611 6.725 1.00 94.44 89 THR A C 1
ATOM 684 O O . THR A 1 89 ? 1.158 -8.802 7.854 1.00 94.44 89 THR A O 1
ATOM 687 N N . ILE A 1 90 ? 2.520 -7.646 6.484 1.00 95.50 90 ILE A N 1
ATOM 688 C CA . ILE A 1 90 ? 2.931 -6.656 7.486 1.00 95.50 90 ILE A CA 1
ATOM 689 C C . ILE A 1 90 ? 1.726 -5.821 7.904 1.00 95.50 90 ILE A C 1
ATOM 691 O O . ILE A 1 90 ? 1.447 -5.737 9.099 1.00 95.50 90 ILE A O 1
ATOM 695 N N . ASP A 1 91 ? 0.979 -5.271 6.947 1.00 93.88 91 ASP A N 1
ATOM 696 C CA . ASP A 1 91 ? -0.205 -4.473 7.245 1.00 93.88 91 ASP A CA 1
ATOM 697 C C . ASP A 1 91 ? -1.236 -5.274 8.044 1.00 93.88 91 ASP A C 1
ATOM 699 O O . ASP A 1 91 ? -1.770 -4.808 9.053 1.00 93.88 91 ASP A O 1
ATOM 703 N N . TRP A 1 92 ? -1.467 -6.532 7.654 1.00 95.50 92 TRP A N 1
ATOM 704 C CA . TRP A 1 92 ? -2.332 -7.446 8.393 1.00 95.50 92 TRP A CA 1
ATOM 705 C C . TRP A 1 92 ? -1.895 -7.615 9.837 1.00 95.50 92 TRP A C 1
ATOM 707 O O . TRP A 1 92 ? -2.725 -7.523 10.747 1.00 95.50 92 TRP A O 1
ATOM 717 N N . SER A 1 93 ? -0.601 -7.814 10.052 1.00 94.25 93 SER A N 1
ATOM 718 C CA . SER A 1 93 ? -0.033 -7.976 11.384 1.00 94.25 93 SER A CA 1
ATOM 719 C C . SER A 1 93 ? -0.197 -6.690 12.200 1.00 94.25 93 SER A C 1
ATOM 721 O O . SER A 1 93 ? -0.724 -6.721 13.312 1.00 94.25 93 SER A O 1
ATOM 723 N N . VAL A 1 94 ? 0.163 -5.538 11.630 1.00 93.31 94 VAL A N 1
ATOM 724 C CA . VAL A 1 94 ? 0.071 -4.228 12.288 1.00 93.31 94 VAL A CA 1
ATOM 725 C C . VAL A 1 94 ? -1.376 -3.893 12.648 1.00 93.31 94 VAL A C 1
ATOM 727 O O . VAL A 1 94 ? -1.671 -3.562 13.800 1.00 93.31 94 VAL A O 1
ATOM 730 N N . TYR A 1 95 ? -2.312 -4.023 11.709 1.00 91.38 95 TYR A N 1
ATOM 731 C CA . TYR A 1 95 ? -3.723 -3.730 11.948 1.00 91.38 95 TYR A CA 1
ATOM 732 C C . TYR A 1 95 ? -4.332 -4.621 13.041 1.00 91.38 95 TYR A C 1
ATOM 734 O O . TYR A 1 95 ? -5.146 -4.157 13.854 1.00 91.38 95 TYR A O 1
ATOM 742 N N . THR A 1 96 ? -3.942 -5.898 13.061 1.00 90.69 96 THR A N 1
ATOM 743 C CA . THR A 1 96 ? -4.447 -6.897 14.011 1.00 90.69 96 THR A CA 1
ATOM 744 C C . THR A 1 96 ? -3.898 -6.667 15.419 1.00 90.69 96 THR A C 1
ATOM 746 O O . THR A 1 96 ? -4.662 -6.754 16.377 1.00 90.69 96 THR A O 1
ATOM 749 N N . LEU A 1 97 ? -2.613 -6.323 15.548 1.00 94.12 97 LEU A N 1
ATOM 750 C CA . LEU A 1 97 ? -1.899 -6.304 16.831 1.00 94.12 97 LEU A CA 1
ATOM 751 C C . LEU A 1 97 ? -1.854 -4.933 17.521 1.00 94.12 97 LEU A C 1
ATOM 753 O O . LEU A 1 97 ? -1.631 -4.858 18.724 1.00 94.12 97 LEU A O 1
ATOM 757 N N . THR A 1 98 ? -2.040 -3.825 16.798 1.00 92.06 98 THR A N 1
ATOM 758 C CA . THR A 1 98 ? -1.827 -2.482 17.379 1.00 92.06 98 THR A CA 1
ATOM 759 C C . THR A 1 98 ? -2.948 -1.990 18.294 1.00 92.06 98 THR A C 1
ATOM 761 O O . THR A 1 98 ? -2.717 -1.080 19.086 1.00 92.06 98 THR A O 1
ATOM 764 N N . HIS A 1 99 ? -4.167 -2.525 18.176 1.00 89.88 99 HIS A N 1
ATOM 765 C CA . HIS A 1 99 ? -5.338 -2.157 18.993 1.00 89.88 99 HIS A CA 1
ATOM 766 C C . HIS A 1 99 ? -5.632 -0.638 19.133 1.00 89.88 99 HIS A C 1
ATOM 768 O O . HIS A 1 99 ? -6.322 -0.219 20.056 1.00 89.88 99 HIS A O 1
ATOM 774 N N . ARG A 1 100 ? -5.179 0.206 18.193 1.00 90.81 100 ARG A N 1
ATOM 775 C CA . ARG A 1 100 ? -5.350 1.679 18.215 1.00 90.81 100 ARG A CA 1
ATOM 776 C C . ARG A 1 100 ? -6.648 2.165 17.541 1.00 90.81 100 ARG A C 1
ATOM 778 O O . ARG A 1 100 ? -7.353 1.345 16.946 1.00 90.81 100 ARG A O 1
ATOM 785 N N . PRO A 1 101 ? -7.004 3.462 17.583 1.00 93.38 101 PRO A N 1
ATOM 786 C CA . PRO A 1 101 ? -8.037 4.018 16.706 1.00 93.38 101 PRO A CA 1
ATOM 787 C C . PRO A 1 101 ? -7.743 3.739 15.224 1.00 93.38 101 PRO A C 1
ATOM 789 O O . PRO A 1 101 ? -6.585 3.702 14.815 1.00 93.38 101 PRO A O 1
ATOM 792 N N . PHE A 1 102 ? -8.780 3.552 14.402 1.00 92.62 102 PHE A N 1
ATOM 793 C CA . PHE A 1 102 ? -8.626 3.115 13.004 1.00 92.62 102 PHE A CA 1
ATOM 794 C C . PHE A 1 102 ? -7.682 4.009 12.185 1.00 92.62 102 PHE A C 1
ATOM 796 O O . PHE A 1 102 ? -6.803 3.495 11.503 1.00 92.62 102 PHE A O 1
ATOM 803 N N . ALA A 1 103 ? -7.818 5.334 12.297 1.00 93.12 103 ALA A N 1
ATO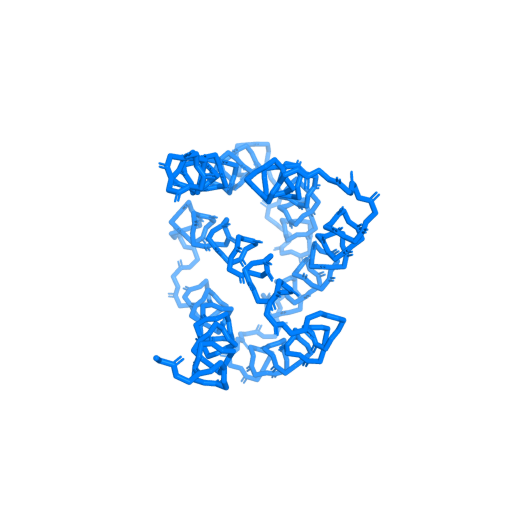M 804 C CA . ALA A 1 103 ? -6.955 6.277 11.584 1.00 93.12 103 ALA A CA 1
ATOM 805 C C . ALA A 1 103 ? -5.468 6.116 11.955 1.00 93.12 103 ALA A C 1
ATOM 807 O O . ALA A 1 103 ? -4.605 6.216 11.083 1.00 93.12 103 ALA A O 1
ATOM 808 N N . ASP A 1 104 ? -5.170 5.824 13.225 1.00 93.06 104 ASP A N 1
ATOM 809 C CA . ASP A 1 104 ? -3.799 5.583 13.685 1.00 93.06 104 ASP A CA 1
ATOM 810 C C . ASP A 1 104 ? -3.267 4.258 13.148 1.00 93.06 104 ASP A C 1
ATOM 812 O O . ASP A 1 104 ? -2.122 4.202 12.710 1.00 93.06 104 ASP A O 1
ATOM 816 N N . ARG A 1 105 ? -4.099 3.204 13.139 1.00 93.62 105 ARG A N 1
ATOM 817 C CA . ARG A 1 105 ? -3.709 1.906 12.568 1.00 93.62 105 ARG A CA 1
ATOM 818 C C . ARG A 1 105 ? -3.315 2.052 11.109 1.00 93.62 105 ARG A C 1
ATOM 820 O O . ARG A 1 105 ? -2.240 1.597 10.760 1.00 93.62 105 ARG A O 1
ATOM 827 N N . VAL A 1 106 ? -4.129 2.755 10.320 1.00 93.19 106 VAL A N 1
ATOM 828 C CA . VAL A 1 106 ? -3.862 3.020 8.899 1.00 93.19 106 VAL A CA 1
ATOM 829 C C . VAL A 1 106 ? -2.506 3.684 8.695 1.00 93.19 106 VAL A C 1
ATOM 831 O O . VAL A 1 106 ? -1.711 3.255 7.863 1.00 93.19 106 VAL A O 1
ATOM 834 N N . LEU A 1 107 ? -2.213 4.721 9.481 1.00 95.81 107 LEU A N 1
ATOM 835 C CA . LEU A 1 107 ? -0.950 5.434 9.346 1.00 95.81 107 LEU A CA 1
ATOM 836 C C . LEU A 1 107 ? 0.248 4.565 9.746 1.00 95.81 107 LEU A C 1
ATOM 838 O O . LEU A 1 107 ? 1.250 4.551 9.036 1.00 95.81 107 LEU A O 1
ATOM 842 N N . VAL A 1 108 ? 0.153 3.846 10.868 1.00 96.12 108 VAL A N 1
ATOM 843 C CA . VAL A 1 108 ? 1.231 2.959 11.331 1.00 96.12 108 VAL A CA 1
ATOM 844 C C . VAL A 1 108 ? 1.446 1.816 10.342 1.00 96.12 108 VAL A C 1
ATOM 846 O O . VAL A 1 108 ? 2.591 1.492 10.051 1.00 96.12 108 VAL A O 1
ATOM 849 N N . SER A 1 109 ? 0.368 1.250 9.797 1.00 95.44 109 SER A N 1
ATOM 850 C CA . SER A 1 109 ? 0.414 0.189 8.792 1.00 95.44 109 SER A CA 1
ATOM 851 C C . SER A 1 109 ? 1.231 0.632 7.585 1.00 95.44 109 SER A C 1
ATOM 853 O O . SER A 1 109 ? 2.312 0.097 7.349 1.00 95.44 109 SER A O 1
ATOM 855 N N . VAL A 1 110 ? 0.810 1.724 6.937 1.00 96.38 110 VAL A N 1
ATOM 856 C CA . VAL A 1 110 ? 1.502 2.284 5.769 1.00 96.38 110 VAL A CA 1
ATOM 857 C C . VAL A 1 110 ? 2.946 2.669 6.095 1.00 96.38 110 VAL A C 1
ATOM 859 O O . VAL A 1 110 ? 3.839 2.421 5.291 1.00 96.38 110 VAL A O 1
ATOM 862 N N . ALA A 1 111 ? 3.210 3.259 7.264 1.00 96.94 111 ALA A N 1
ATOM 863 C CA . ALA A 1 111 ? 4.562 3.663 7.645 1.00 96.94 111 ALA A CA 1
ATOM 864 C C . ALA A 1 111 ? 5.535 2.477 7.761 1.00 96.94 111 ALA A C 1
ATOM 866 O O . ALA A 1 111 ? 6.722 2.643 7.481 1.00 96.94 111 ALA A O 1
ATOM 867 N N . VAL A 1 112 ? 5.048 1.297 8.157 1.00 97.12 112 VAL A N 1
ATOM 868 C CA . VAL A 1 112 ? 5.869 0.089 8.310 1.00 97.12 112 VAL A CA 1
ATOM 869 C C . VAL A 1 112 ? 5.936 -0.711 7.007 1.00 97.12 112 VAL A C 1
ATOM 871 O O . VAL A 1 112 ? 7.011 -1.180 6.638 1.00 97.12 112 VAL A O 1
ATOM 874 N N . SER A 1 113 ? 4.823 -0.856 6.286 1.00 96.62 113 SER A N 1
ATOM 875 C CA . SER A 1 113 ? 4.758 -1.670 5.069 1.00 96.62 113 SER A CA 1
ATOM 876 C C . SER A 1 113 ? 5.353 -0.977 3.844 1.00 96.62 113 SER A C 1
ATOM 878 O O . SER A 1 113 ? 6.054 -1.625 3.070 1.00 96.62 113 SER A O 1
ATOM 880 N N . ALA A 1 114 ? 5.168 0.338 3.679 1.00 96.75 114 ALA A N 1
ATOM 881 C CA . ALA A 1 114 ? 5.653 1.082 2.515 1.00 96.75 114 ALA A CA 1
ATOM 882 C C . ALA A 1 114 ? 7.175 1.017 2.267 1.00 96.75 114 ALA A C 1
ATOM 884 O O . ALA A 1 114 ? 7.558 0.860 1.100 1.00 96.75 114 ALA A O 1
ATOM 885 N N . PRO A 1 115 ? 8.069 1.142 3.276 1.00 97.25 115 PRO A N 1
ATOM 886 C CA . PRO A 1 115 ? 9.503 1.001 3.032 1.00 97.25 115 PRO A CA 1
ATOM 887 C C . PRO A 1 115 ? 9.871 -0.434 2.641 1.00 97.25 115 PRO A C 1
ATOM 889 O O . PRO A 1 115 ? 10.718 -0.616 1.770 1.00 97.25 115 PRO A O 1
ATOM 892 N N . VAL A 1 116 ? 9.212 -1.447 3.217 1.00 97.50 116 VAL A N 1
ATOM 893 C CA . VAL A 1 116 ? 9.451 -2.859 2.871 1.00 97.50 116 VAL A CA 1
ATOM 894 C C . VAL A 1 116 ? 8.971 -3.164 1.454 1.00 97.50 116 VAL A C 1
ATOM 896 O O . VAL A 1 116 ? 9.722 -3.738 0.671 1.00 97.50 116 VAL A O 1
ATOM 899 N N . ASP A 1 117 ? 7.763 -2.718 1.103 1.00 95.94 117 ASP A N 1
ATOM 900 C CA . ASP A 1 117 ? 7.190 -2.839 -0.239 1.00 95.94 117 ASP A CA 1
ATOM 901 C C . ASP A 1 117 ? 8.120 -2.232 -1.293 1.00 95.94 117 ASP A C 1
ATOM 903 O O . ASP A 1 117 ? 8.538 -2.891 -2.243 1.00 95.94 117 ASP A O 1
ATOM 907 N N . THR A 1 118 ? 8.515 -0.977 -1.071 1.00 95.94 118 THR A N 1
ATOM 908 C CA . THR A 1 118 ? 9.356 -0.228 -2.007 1.00 95.94 118 THR A CA 1
ATOM 909 C C . THR A 1 118 ? 10.735 -0.865 -2.135 1.00 95.94 118 THR A C 1
ATOM 911 O O . THR A 1 118 ? 11.237 -1.009 -3.248 1.00 95.94 118 THR A O 1
ATOM 914 N N . ALA A 1 119 ? 11.343 -1.287 -1.022 1.00 97.00 119 ALA A N 1
ATOM 915 C CA . ALA A 1 119 ? 12.652 -1.921 -1.061 1.00 97.00 119 ALA A CA 1
ATOM 916 C C . ALA A 1 119 ? 12.626 -3.253 -1.820 1.00 97.00 119 ALA A C 1
ATOM 918 O O . ALA A 1 119 ? 13.449 -3.466 -2.711 1.00 97.00 119 ALA A O 1
ATOM 919 N N . LEU A 1 120 ? 11.667 -4.130 -1.500 1.00 96.00 120 LEU A N 1
ATOM 920 C CA . LEU A 1 120 ? 11.529 -5.429 -2.157 1.00 96.00 120 LEU A CA 1
ATOM 921 C C . LEU A 1 120 ? 11.225 -5.278 -3.644 1.00 96.00 120 LEU A C 1
ATOM 923 O O . LEU A 1 120 ? 11.849 -5.958 -4.457 1.00 96.00 120 LEU A O 1
ATOM 927 N N . PHE A 1 121 ? 10.318 -4.369 -4.006 1.00 93.25 121 PHE A N 1
ATOM 928 C CA . PHE A 1 121 ? 9.985 -4.118 -5.402 1.00 93.25 121 PHE A CA 1
ATOM 929 C C . PHE A 1 121 ? 11.218 -3.675 -6.192 1.00 93.25 121 PHE A C 1
ATOM 931 O O . PHE A 1 121 ? 11.567 -4.318 -7.178 1.00 93.25 121 PHE A O 1
ATOM 938 N N . LEU A 1 122 ? 11.922 -2.633 -5.736 1.00 93.38 122 LEU A N 1
ATOM 939 C CA . LEU A 1 122 ? 13.090 -2.100 -6.442 1.00 93.38 122 LEU A CA 1
ATOM 940 C C . LEU A 1 122 ? 14.232 -3.121 -6.535 1.00 93.38 122 LEU A C 1
ATOM 942 O O . LEU A 1 122 ? 14.900 -3.207 -7.568 1.00 93.38 122 LEU A O 1
ATOM 946 N N . GLN A 1 123 ? 14.439 -3.911 -5.476 1.00 95.00 123 GLN A N 1
ATOM 947 C CA . GLN A 1 123 ? 15.454 -4.960 -5.442 1.00 95.00 123 GLN A CA 1
ATOM 948 C C . GLN A 1 123 ? 15.136 -6.085 -6.436 1.00 95.00 123 GLN A C 1
ATOM 950 O O . GLN A 1 123 ? 16.011 -6.498 -7.197 1.00 95.00 123 GLN A O 1
ATOM 955 N N . LEU A 1 124 ? 13.896 -6.577 -6.462 1.00 92.62 124 LEU A N 1
ATOM 956 C CA . LEU A 1 124 ? 13.483 -7.673 -7.346 1.00 92.62 124 LEU A CA 1
ATOM 957 C C . LEU A 1 124 ? 13.327 -7.226 -8.802 1.00 92.62 124 LEU A C 1
ATOM 959 O O . LEU A 1 124 ? 13.622 -7.993 -9.715 1.00 92.62 124 LEU A O 1
ATOM 963 N N . ALA A 1 125 ? 12.934 -5.973 -9.024 1.00 90.31 125 ALA A N 1
ATOM 964 C CA . ALA A 1 125 ? 12.878 -5.363 -10.345 1.00 90.31 125 ALA A CA 1
ATOM 965 C C . ALA A 1 125 ? 14.262 -4.930 -10.871 1.00 90.31 125 ALA A C 1
ATOM 967 O O . ALA A 1 125 ? 14.354 -4.500 -12.016 1.00 90.31 125 ALA A O 1
ATOM 968 N N . GLN A 1 126 ? 15.334 -5.065 -10.074 1.00 92.00 126 GLN A N 1
ATOM 969 C CA . GLN A 1 126 ? 16.714 -4.708 -10.445 1.00 92.00 126 GLN A CA 1
ATOM 970 C C . GLN A 1 126 ? 16.880 -3.229 -10.853 1.00 92.00 126 GLN A C 1
ATOM 972 O O . GLN A 1 126 ? 17.713 -2.888 -1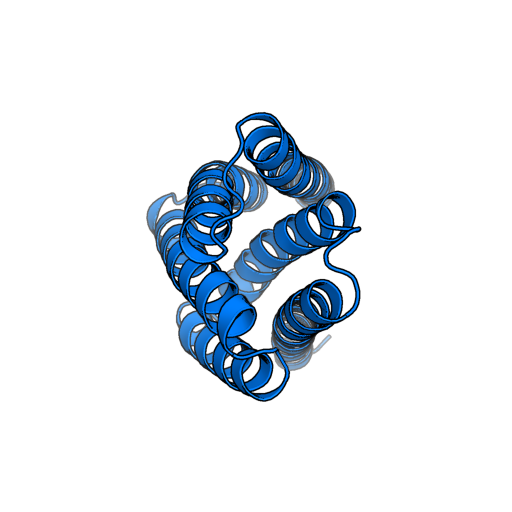1.688 1.00 92.00 126 GLN A O 1
ATOM 977 N N . VAL A 1 127 ? 16.100 -2.33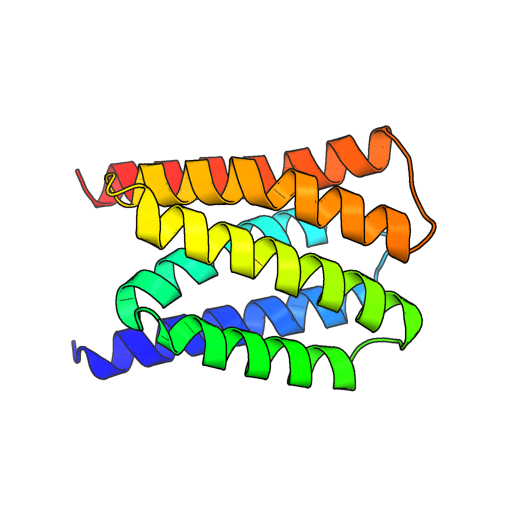8 -10.237 1.00 90.88 127 VAL A N 1
ATOM 978 C CA . VAL A 1 127 ? 16.091 -0.886 -10.513 1.00 90.88 127 VAL A CA 1
ATOM 979 C C . VAL A 1 127 ? 16.392 -0.066 -9.256 1.00 90.88 127 VAL A C 1
ATOM 981 O O . VAL A 1 127 ? 15.945 1.070 -9.108 1.00 90.88 127 VAL A O 1
ATOM 984 N N . TRP A 1 128 ? 17.128 -0.645 -8.308 1.00 94.94 128 TRP A N 1
ATOM 985 C CA . TRP A 1 128 ? 17.423 0.011 -7.039 1.00 94.94 128 TRP A CA 1
ATOM 986 C C . TRP A 1 128 ? 18.145 1.350 -7.225 1.00 94.94 128 TRP A C 1
ATOM 988 O O . TRP A 1 128 ? 19.211 1.431 -7.834 1.00 94.94 128 TRP A O 1
ATOM 998 N N . SER A 1 129 ? 17.603 2.395 -6.603 1.00 96.12 129 SER A N 1
ATOM 999 C CA . SER A 1 129 ? 18.319 3.639 -6.341 1.00 96.12 129 SER A CA 1
ATOM 1000 C C . SER A 1 129 ? 17.697 4.362 -5.147 1.00 96.12 129 SER A C 1
ATOM 1002 O O . SER A 1 129 ? 16.490 4.272 -4.914 1.00 96.12 129 SER A O 1
ATOM 1004 N N . TRP A 1 130 ? 18.505 5.111 -4.396 1.00 96.69 130 TRP A N 1
ATOM 1005 C CA . TRP A 1 130 ? 18.011 5.911 -3.270 1.00 96.69 130 TRP A CA 1
ATOM 1006 C C . TRP A 1 130 ? 16.949 6.949 -3.665 1.00 96.69 130 TRP A C 1
ATOM 1008 O O . TRP A 1 130 ? 15.974 7.081 -2.925 1.00 96.69 130 TRP A O 1
ATOM 1018 N N . PRO A 1 131 ? 17.057 7.645 -4.817 1.00 96.19 131 PRO A N 1
ATOM 1019 C CA . PRO A 1 131 ? 15.994 8.535 -5.273 1.00 96.19 131 PRO A CA 1
ATOM 1020 C C . PRO A 1 131 ? 14.673 7.807 -5.540 1.00 96.19 131 PRO A C 1
ATOM 1022 O O . PRO A 1 131 ? 13.634 8.268 -5.075 1.00 96.19 131 PRO A O 1
ATOM 1025 N N . LEU A 1 132 ? 14.697 6.656 -6.226 1.00 94.12 132 LEU A N 1
ATOM 1026 C CA . LEU A 1 132 ? 13.482 5.870 -6.484 1.00 94.12 132 LEU A CA 1
ATOM 1027 C C . LEU A 1 132 ? 12.885 5.317 -5.191 1.00 94.12 132 LEU A C 1
ATOM 1029 O O . LEU A 1 132 ? 11.673 5.368 -5.003 1.00 94.12 132 LEU A O 1
ATOM 1033 N N . PHE A 1 133 ? 13.730 4.862 -4.264 1.00 96.88 133 PHE A N 1
ATOM 1034 C CA . PHE A 1 133 ? 13.276 4.439 -2.946 1.00 96.88 133 PHE A CA 1
ATOM 1035 C C . PHE A 1 133 ? 12.578 5.586 -2.210 1.00 96.88 133 PHE A C 1
ATOM 1037 O O . PHE A 1 133 ? 11.454 5.419 -1.744 1.00 96.88 133 PHE A O 1
ATOM 1044 N N . GLY A 1 134 ? 13.208 6.763 -2.145 1.00 97.12 134 GLY A N 1
ATOM 1045 C CA . GLY A 1 134 ? 12.649 7.937 -1.478 1.00 97.12 134 GLY A CA 1
ATOM 1046 C C . GLY A 1 134 ? 11.338 8.414 -2.105 1.00 97.12 134 GLY A C 1
ATOM 1047 O O . GLY A 1 134 ? 10.393 8.714 -1.378 1.00 97.12 134 GLY A O 1
ATOM 1048 N N . LEU A 1 135 ? 11.253 8.432 -3.438 1.00 96.06 135 LEU A N 1
ATOM 1049 C CA . LEU A 1 135 ? 10.034 8.791 -4.167 1.00 96.06 135 LEU A CA 1
ATOM 1050 C C . LEU A 1 135 ? 8.914 7.775 -3.935 1.00 96.06 135 LEU A C 1
ATOM 1052 O O . LEU A 1 135 ? 7.808 8.168 -3.569 1.00 96.06 135 LEU A O 1
ATOM 1056 N N . GLY A 1 136 ? 9.196 6.481 -4.097 1.00 95.81 136 GLY A N 1
ATOM 1057 C CA . GLY A 1 136 ? 8.207 5.419 -3.933 1.00 95.81 136 GLY A CA 1
ATOM 1058 C C . GLY A 1 136 ? 7.690 5.320 -2.498 1.00 95.81 136 GLY A C 1
ATOM 1059 O O . GLY A 1 136 ? 6.478 5.287 -2.271 1.00 95.81 136 GLY A O 1
ATOM 1060 N N . PHE A 1 137 ? 8.595 5.345 -1.516 1.00 96.88 137 PHE A N 1
ATOM 1061 C CA . PHE A 1 137 ? 8.240 5.367 -0.098 1.00 96.88 137 PHE A CA 1
ATOM 1062 C C . PHE A 1 137 ? 7.478 6.647 0.268 1.00 96.88 137 PHE A C 1
ATOM 1064 O O . PHE A 1 137 ? 6.408 6.575 0.874 1.00 96.88 137 PHE A O 1
ATOM 1071 N N . GLY A 1 138 ? 7.990 7.812 -0.136 1.00 97.44 138 GLY A N 1
ATOM 1072 C CA . GLY A 1 138 ? 7.385 9.108 0.160 1.00 97.44 138 GLY A CA 1
ATOM 1073 C C . GLY A 1 138 ? 5.980 9.252 -0.422 1.00 97.44 138 GLY A C 1
ATOM 1074 O O . GLY A 1 138 ? 5.077 9.715 0.271 1.00 97.44 138 GLY A O 1
ATOM 1075 N N . ALA A 1 139 ? 5.764 8.790 -1.656 1.00 97.06 139 ALA A N 1
ATOM 1076 C CA . ALA A 1 139 ? 4.453 8.763 -2.298 1.00 97.06 139 ALA A CA 1
ATOM 1077 C C . ALA A 1 139 ? 3.450 7.899 -1.516 1.00 97.06 139 ALA A C 1
ATOM 1079 O O . ALA A 1 139 ? 2.353 8.357 -1.184 1.00 97.06 139 ALA A O 1
ATOM 1080 N N . LYS A 1 140 ? 3.836 6.671 -1.153 1.00 97.06 140 LYS A N 1
ATOM 1081 C CA . LYS A 1 140 ? 2.978 5.769 -0.372 1.00 97.06 140 LYS A CA 1
ATOM 1082 C C . LYS A 1 140 ? 2.632 6.360 0.995 1.00 97.06 140 LYS A C 1
ATOM 1084 O O . LYS A 1 140 ? 1.465 6.366 1.389 1.00 97.06 140 LYS A O 1
ATOM 1089 N N . LEU A 1 141 ? 3.631 6.912 1.688 1.00 97.19 141 LEU A N 1
ATOM 1090 C CA . LEU A 1 141 ? 3.453 7.540 2.994 1.00 97.19 141 LEU A CA 1
ATOM 1091 C C . LEU A 1 141 ? 2.553 8.777 2.913 1.00 97.19 141 LEU A C 1
ATOM 1093 O O . LEU A 1 141 ? 1.684 8.949 3.765 1.00 97.19 141 LEU A O 1
ATOM 1097 N N . LEU A 1 142 ? 2.708 9.610 1.880 1.00 97.38 142 LEU A N 1
ATOM 1098 C CA . LEU A 1 142 ? 1.848 10.769 1.644 1.00 97.38 142 LEU A CA 1
ATOM 1099 C C . LEU A 1 142 ? 0.383 10.347 1.476 1.00 97.38 142 LEU A C 1
ATOM 1101 O O . LEU A 1 142 ? -0.494 10.926 2.118 1.00 97.38 142 LEU A O 1
ATOM 1105 N N . ALA A 1 143 ? 0.113 9.320 0.667 1.00 96.06 143 ALA A N 1
ATOM 1106 C CA . ALA A 1 143 ? -1.238 8.790 0.498 1.00 96.06 143 ALA A CA 1
ATOM 1107 C C . ALA A 1 143 ? -1.814 8.266 1.828 1.00 96.06 143 ALA A C 1
ATOM 1109 O O . ALA A 1 143 ? -2.937 8.623 2.196 1.00 96.06 143 ALA A O 1
ATOM 1110 N N . GLY A 1 144 ? -1.027 7.494 2.588 1.00 95.69 144 GLY A N 1
ATOM 1111 C CA . GLY A 1 144 ? -1.409 7.001 3.915 1.00 95.69 144 GLY A CA 1
ATOM 1112 C C . GLY A 1 144 ? -1.717 8.121 4.910 1.00 95.69 144 GLY A C 1
ATOM 1113 O O . GLY A 1 144 ? -2.746 8.086 5.586 1.00 95.69 144 GLY A O 1
ATOM 1114 N N . LEU A 1 145 ? -0.872 9.153 4.958 1.00 96.94 145 LEU A N 1
ATOM 1115 C CA . LEU A 1 145 ? -1.058 10.338 5.796 1.00 96.94 145 LEU A CA 1
ATOM 1116 C C . LEU A 1 145 ? -2.349 11.076 5.442 1.00 96.94 145 LEU A C 1
ATOM 1118 O O . LEU A 1 145 ? -3.175 11.317 6.323 1.00 96.94 145 LEU A O 1
ATOM 1122 N N . VAL A 1 146 ? -2.548 11.409 4.165 1.00 96.69 146 VAL A N 1
ATOM 1123 C CA . VAL A 1 146 ? -3.736 12.140 3.704 1.00 96.69 146 VAL A CA 1
ATOM 1124 C C . VAL A 1 146 ? -5.007 11.365 4.049 1.00 96.69 146 VAL A C 1
ATOM 1126 O O . VAL A 1 146 ? -5.925 11.923 4.655 1.00 96.69 146 VAL A O 1
ATOM 1129 N N . LEU A 1 147 ? -5.057 10.069 3.731 1.00 95.50 147 LEU A N 1
ATOM 1130 C CA . LEU A 1 147 ? -6.239 9.245 3.984 1.00 95.50 147 LEU A CA 1
ATOM 1131 C C . LEU A 1 147 ? -6.481 9.006 5.481 1.00 95.50 147 LEU A C 1
ATOM 1133 O O . LEU A 1 147 ? -7.627 9.075 5.929 1.00 95.50 147 LEU A O 1
ATOM 1137 N N . SER A 1 148 ? -5.427 8.813 6.277 1.00 94.56 148 SER A N 1
ATOM 1138 C CA . SER A 1 148 ? -5.536 8.726 7.739 1.00 94.56 148 SER A CA 1
ATOM 1139 C C . SER A 1 148 ? -6.152 9.998 8.334 1.00 94.56 148 SER A C 1
ATOM 1141 O O . SER A 1 148 ? -7.075 9.913 9.147 1.00 94.56 148 SER A O 1
ATOM 1143 N N . GLN A 1 149 ? -5.727 11.186 7.886 1.00 94.88 149 GLN A N 1
ATOM 1144 C CA . GLN A 1 149 ? -6.303 12.453 8.352 1.00 94.88 149 GLN A CA 1
ATOM 1145 C C . GLN A 1 149 ? -7.774 12.608 7.952 1.00 94.88 149 GLN A C 1
ATOM 1147 O O . GLN A 1 149 ? -8.590 13.065 8.757 1.00 94.88 149 GLN A O 1
ATOM 1152 N N . VAL A 1 150 ? -8.141 12.184 6.738 1.00 94.94 150 VAL A N 1
ATOM 1153 C CA . VAL A 1 150 ? -9.546 12.153 6.303 1.00 94.94 150 VAL A CA 1
ATOM 1154 C C . VAL A 1 150 ? -10.376 11.253 7.220 1.00 94.94 150 VAL A C 1
ATOM 1156 O O . VAL A 1 150 ? -11.459 11.658 7.646 1.00 94.94 150 VAL A O 1
ATOM 1159 N N . PHE A 1 151 ? -9.879 10.064 7.574 1.00 93.69 151 PHE A N 1
ATOM 1160 C CA . PHE A 1 151 ? -10.581 9.182 8.508 1.00 93.69 151 PHE A CA 1
ATOM 1161 C C . PHE A 1 151 ? -10.672 9.767 9.912 1.00 93.69 151 PHE A C 1
ATOM 1163 O O . PHE A 1 151 ? -11.734 9.671 10.521 1.00 93.69 151 PHE A O 1
ATOM 1170 N N . ARG A 1 152 ? -9.612 10.417 10.406 1.00 93.44 152 ARG A N 1
ATOM 1171 C CA . ARG A 1 152 ? -9.622 11.062 11.724 1.00 93.44 152 ARG A CA 1
ATOM 1172 C C . ARG A 1 152 ? -10.735 12.106 11.825 1.00 93.44 152 ARG A C 1
ATOM 1174 O O . ARG A 1 152 ? -11.472 12.086 12.797 1.00 93.44 152 ARG A O 1
ATOM 1181 N N . ARG A 1 153 ? -10.906 12.946 10.797 1.00 92.50 153 ARG A N 1
ATOM 1182 C CA . ARG A 1 153 ? -11.950 13.991 10.753 1.00 92.50 153 ARG A CA 1
ATOM 1183 C C . ARG A 1 153 ? -13.374 13.453 10.607 1.00 92.50 153 ARG A C 1
ATOM 1185 O O . ARG A 1 153 ? -14.317 14.147 10.954 1.00 92.50 153 ARG A O 1
ATOM 1192 N N . ARG A 1 154 ? -13.546 12.263 10.023 1.00 88.56 154 ARG A N 1
ATOM 1193 C CA . ARG A 1 154 ? -14.869 11.643 9.819 1.00 88.56 154 ARG A CA 1
ATOM 1194 C C . ARG A 1 154 ? -15.306 10.746 10.978 1.00 88.56 154 ARG A C 1
ATOM 1196 O O . ARG A 1 154 ? -16.459 10.332 11.000 1.00 88.56 154 ARG A O 1
ATOM 1203 N N . MET A 1 155 ? -14.378 10.372 11.858 1.00 77.75 155 MET A N 1
ATOM 1204 C CA . MET A 1 155 ? -14.612 9.451 12.977 1.00 77.75 155 MET A CA 1
ATOM 1205 C C . MET A 1 155 ? -14.464 10.122 14.353 1.00 77.75 155 MET A C 1
ATOM 1207 O O . MET A 1 155 ? -14.592 9.425 15.357 1.00 77.75 155 MET A O 1
ATOM 1211 N N . SER A 1 156 ? -14.175 11.428 14.391 1.00 55.97 156 SER A N 1
ATOM 1212 C CA . SER A 1 156 ? -14.283 12.310 15.564 1.00 55.97 156 SER A CA 1
ATOM 1213 C C . SER A 1 156 ? -15.690 12.876 15.678 1.00 55.97 156 SER A C 1
ATOM 1215 O O . SER A 1 156 ? -16.222 12.887 16.803 1.00 55.97 156 SER A O 1
#

Foldseek 3Di:
DDLVVQLVVLLCVLLVLLLCLLLVCQVCVVVLLVSLLSVLVSLLSLLVNCVSPPPCSLVSLVVSLVNSCVNHDPQLSVQQSVLSNVLSVQLSCQSVPVPDPSLVSLLVSLLVSQLSSQVSSCVSSVNDDPVSSCSSSVSSNVSSNVVSVVVVVVVD

Sequence (156 aa):
MDLAHHRWRSAGLYIGAVVLVNVGFSLSPQLDWLWSLVVGGVLVLRDVTQRSWGHRTLLLMLVAAAISYRLASPQLALASATAFLVSETIDWSVYTLTHRPFADRVLVSVAVSAPVDTALFLQLAQVWSWPLFGLGFGAKLLAGLVLSQVFRRRMS

pLDDT: mean 91.05, std 7.22, range [55.47, 97.5]

Radius of gyration: 14.71 Å; chains: 1; bounding box: 46×29×38 Å

Secondary structure (DSSP, 8-state):
--HHHHHHHHHHHHHHHHHHHHHHHHH-GGGHHHHHHHHHHHHHHHHHHHHHHGGGHHHHHHHHHHHHHHHS-HHHHHHHHHHHHHHHHHHHHHHHH----HHHHHHHHHHHHHHHHHHHHHHHTT---HHHHHHHHHHHHHHHHHHHHHHHHHH-